Protein AF-A0A847DZ22-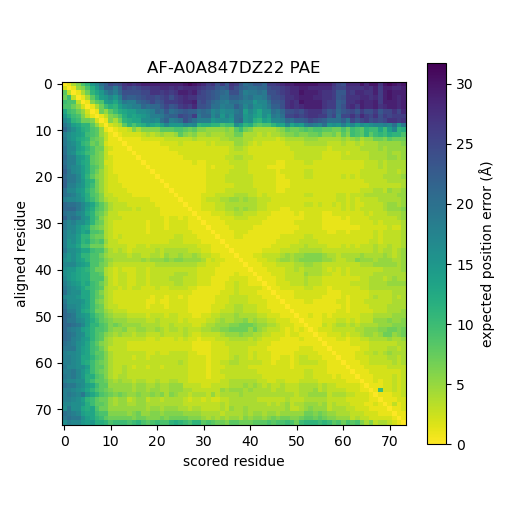F1 (afdb_monomer)

Foldseek 3Di:
DDPPDADDDVVNVVVQVVQVVCCVVVVDQKDWDWDDDPNRTPDTDIDGAPDPVVRHGGDSPDDDDPDPVCVVVD

Nearest PDB structures (foldseek):
  4ivi-assembly1_A  TM=8.701E-01  e=6.301E-03  uncultured bacterium
  7v21-assembly1_B  TM=7.713E-01  e=1.601E-01  Homo sapiens
  7v1z-assembly1_A  TM=7.717E-01  e=1.833E-01  Homo sapiens
  7ulw-assembly1_A  TM=7.755E-01  e=2.243E-01  Homo sapi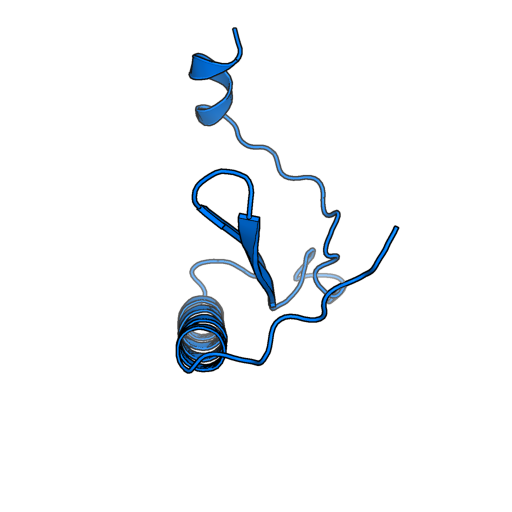ens
  5mrc-assembly1_66  TM=1.932E-01  e=5.702E+00  Saccharomyces cerevisiae

Sequence (74 aa):
MTTTSPRPLAADALLDRFLDWQIAARHYPGAVVHVERQGRVLASRTAGVLDPGSGTPMPEDALFRIASMTKPLV

Radius of gyration: 14.26 Å; Cα contacts (8 Å, |Δi|>4): 78; chains: 1; bounding box: 34×35×32 Å

Mean predicted aligned error: 6.36 Å

Secondary structure (DSSP, 8-state):
----PPP--HHHHHHHHHHHHHHHTTS-SEEEEEEEETTEEEEEEEEEEEETTTTEE--TT-----GGGGGGG-

Structure (mmCIF, N/CA/C/O backbone):
data_AF-A0A847DZ22-F1
#
_entry.id   AF-A0A847DZ22-F1
#
loop_
_atom_site.group_PDB
_atom_site.id
_atom_site.type_symbol
_atom_site.label_atom_id
_atom_site.label_alt_id
_atom_site.label_comp_id
_atom_site.label_asym_id
_atom_site.label_entity_id
_atom_site.label_seq_id
_atom_site.pdbx_PDB_ins_code
_atom_site.Cartn_x
_atom_site.Cartn_y
_atom_site.Cartn_z
_atom_site.occupancy
_atom_site.B_iso_or_equiv
_atom_site.auth_seq_id
_atom_site.auth_comp_id
_atom_site.auth_asym_id
_atom_site.auth_atom_id
_atom_site.pdbx_PDB_model_num
ATOM 1 N N . MET A 1 1 ? -4.115 -18.833 17.792 1.00 37.22 1 MET A N 1
ATOM 2 C CA . MET A 1 1 ? -4.910 -17.907 16.959 1.00 37.22 1 MET A CA 1
ATOM 3 C C . MET A 1 1 ? -4.702 -18.327 15.517 1.00 37.22 1 MET A C 1
ATOM 5 O O . MET A 1 1 ? -3.576 -18.307 15.047 1.00 37.22 1 MET A O 1
ATOM 9 N N . THR A 1 2 ? -5.731 -18.884 14.888 1.00 30.95 2 THR A N 1
ATOM 10 C CA . THR A 1 2 ? -5.611 -19.637 13.633 1.00 30.95 2 THR A CA 1
ATOM 11 C C . THR A 1 2 ? -5.549 -18.674 12.449 1.00 30.95 2 THR A C 1
ATOM 13 O O . THR A 1 2 ? -6.566 -18.094 12.075 1.00 30.95 2 THR A O 1
ATOM 16 N N . THR A 1 3 ? -4.364 -18.497 11.861 1.00 41.94 3 THR A N 1
ATOM 17 C CA . THR A 1 3 ? -4.170 -17.774 10.597 1.00 41.94 3 THR A CA 1
ATOM 18 C C . THR A 1 3 ? -4.895 -18.525 9.483 1.00 41.94 3 THR A C 1
ATOM 20 O O . THR A 1 3 ? -4.383 -19.485 8.912 1.00 41.94 3 THR A O 1
ATOM 23 N N . THR A 1 4 ? -6.130 -18.120 9.196 1.00 44.62 4 THR A N 1
ATOM 24 C CA . THR A 1 4 ? -6.849 -18.557 7.999 1.00 44.62 4 THR A CA 1
ATOM 25 C C . THR A 1 4 ? -6.260 -17.781 6.828 1.00 44.62 4 THR A C 1
ATOM 27 O O . THR A 1 4 ? -6.619 -16.628 6.612 1.00 44.62 4 THR A O 1
ATOM 30 N N . SER A 1 5 ? -5.322 -18.394 6.099 1.00 48.47 5 SER A N 1
ATOM 31 C CA . SER A 1 5 ? -4.904 -17.887 4.786 1.00 48.47 5 SER A CA 1
ATOM 32 C C . SER A 1 5 ? -6.148 -17.731 3.903 1.00 48.47 5 SER A C 1
ATOM 34 O O . SER A 1 5 ? -6.899 -18.705 3.755 1.00 48.47 5 SER A O 1
ATOM 36 N N . PRO A 1 6 ? -6.418 -16.547 3.329 1.00 58.38 6 PRO A N 1
ATOM 37 C CA . PRO A 1 6 ? -7.527 -16.400 2.410 1.00 58.38 6 PRO A CA 1
ATOM 38 C C . PRO A 1 6 ? -7.179 -17.161 1.127 1.00 58.38 6 PRO A C 1
ATOM 40 O O . PRO A 1 6 ? -6.110 -16.999 0.544 1.00 58.38 6 PRO A O 1
ATOM 43 N N . ARG A 1 7 ? -8.087 -18.039 0.696 1.00 55.97 7 ARG A N 1
ATOM 44 C CA . ARG A 1 7 ? -8.058 -18.609 -0.653 1.00 55.97 7 ARG A CA 1
ATOM 45 C C . ARG A 1 7 ? -8.101 -17.437 -1.640 1.00 55.97 7 ARG A C 1
ATOM 47 O O . ARG A 1 7 ? -9.038 -16.648 -1.507 1.00 55.97 7 ARG A O 1
ATOM 54 N N . PRO A 1 8 ? -7.172 -17.327 -2.604 1.00 56.41 8 PRO A N 1
ATOM 55 C CA . PRO A 1 8 ? -7.178 -16.212 -3.534 1.00 56.41 8 PRO A CA 1
ATOM 56 C C . PRO A 1 8 ? -8.491 -16.233 -4.315 1.00 56.41 8 PRO A C 1
ATOM 58 O O . PRO A 1 8 ? -8.796 -17.176 -5.048 1.00 56.41 8 PRO A O 1
ATOM 61 N N . LEU A 1 9 ? -9.323 -15.225 -4.075 1.00 56.34 9 LEU A N 1
ATOM 62 C CA . LEU A 1 9 ? -10.522 -14.980 -4.864 1.00 56.34 9 LEU A CA 1
ATOM 63 C C . LEU A 1 9 ? -10.075 -14.301 -6.162 1.00 56.34 9 LEU A C 1
ATOM 65 O O . LEU A 1 9 ? -9.049 -13.631 -6.189 1.00 56.34 9 LEU A O 1
ATOM 69 N N . ALA A 1 10 ? -10.864 -14.386 -7.233 1.00 66.50 10 ALA A N 1
ATOM 70 C CA . ALA A 1 10 ? -10.605 -13.618 -8.458 1.00 66.50 10 ALA A CA 1
ATOM 71 C C . ALA A 1 10 ? -10.382 -12.106 -8.198 1.00 66.50 10 ALA A C 1
ATOM 73 O O . ALA A 1 10 ? -9.718 -11.436 -8.981 1.00 66.50 10 ALA A O 1
ATOM 74 N N . ALA A 1 11 ? -10.901 -11.589 -7.078 1.00 74.94 11 ALA A N 1
ATOM 75 C CA . ALA A 1 11 ? -10.688 -10.229 -6.590 1.00 74.94 11 ALA A CA 1
ATOM 76 C C . ALA A 1 11 ? -9.211 -9.877 -6.348 1.00 74.94 11 ALA A C 1
ATOM 78 O O . ALA A 1 11 ? -8.816 -8.747 -6.606 1.00 74.94 11 ALA A O 1
ATOM 79 N N . ASP A 1 12 ? -8.401 -10.837 -5.912 1.00 82.31 12 ASP A N 1
ATOM 80 C CA . ASP A 1 12 ? -6.987 -10.622 -5.619 1.00 82.31 12 ASP A CA 1
ATOM 81 C C . ASP A 1 12 ? -6.194 -10.357 -6.897 1.00 82.31 12 ASP A C 1
ATOM 83 O O . ASP A 1 12 ? -5.533 -9.333 -7.022 1.00 82.31 12 ASP A O 1
ATOM 87 N N . ALA A 1 13 ? -6.355 -11.223 -7.899 1.00 87.31 13 ALA A N 1
ATOM 88 C CA . ALA A 1 13 ? -5.726 -11.038 -9.202 1.00 87.31 13 ALA A CA 1
ATOM 89 C C . ALA A 1 13 ? -6.229 -9.770 -9.919 1.00 87.31 13 ALA A C 1
ATOM 91 O O . ALA A 1 13 ? -5.495 -9.151 -10.689 1.00 87.31 13 ALA A O 1
ATOM 92 N N . LEU A 1 14 ? -7.487 -9.373 -9.687 1.00 89.62 14 LEU A N 1
ATOM 93 C CA . LEU A 1 14 ? -8.013 -8.099 -10.182 1.00 89.62 14 LEU A CA 1
ATOM 94 C C . LEU A 1 14 ? -7.354 -6.906 -9.486 1.00 89.62 14 LEU A C 1
ATOM 96 O O . LEU A 1 14 ? -7.039 -5.924 -10.157 1.00 89.62 14 LEU A O 1
ATOM 100 N N . LEU A 1 15 ? -7.1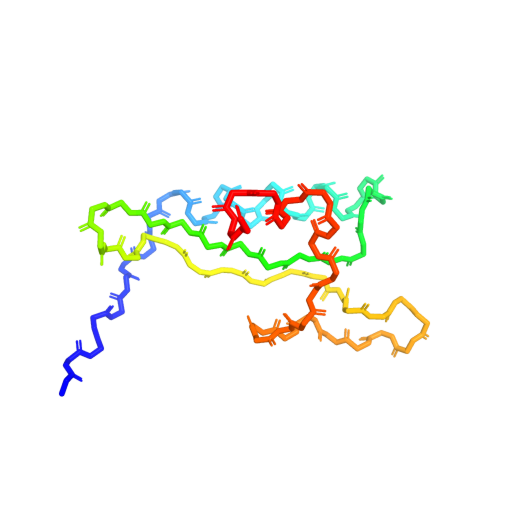39 -6.994 -8.173 1.00 92.31 15 LEU A N 1
ATOM 101 C CA . LEU A 1 15 ? -6.481 -5.952 -7.396 1.00 92.31 15 LEU A CA 1
ATOM 102 C C . LEU A 1 15 ? -5.018 -5.795 -7.815 1.00 92.31 15 LEU A C 1
ATOM 104 O O . LEU A 1 15 ? -4.599 -4.675 -8.088 1.00 92.31 15 LEU A O 1
ATOM 108 N N . ASP A 1 16 ? -4.290 -6.899 -7.967 1.00 93.25 16 ASP A N 1
ATOM 109 C CA . ASP A 1 16 ? -2.897 -6.889 -8.423 1.00 93.25 16 ASP A CA 1
ATOM 110 C C . ASP A 1 16 ? -2.789 -6.223 -9.807 1.00 93.25 16 ASP A C 1
ATOM 112 O O . ASP A 1 16 ? -2.051 -5.257 -9.986 1.00 93.25 16 ASP A O 1
ATOM 116 N N . ARG A 1 17 ? -3.637 -6.628 -10.766 1.00 94.56 17 ARG A N 1
ATOM 117 C CA . ARG A 1 17 ? -3.682 -6.007 -12.103 1.00 94.56 17 ARG A CA 1
ATOM 118 C C 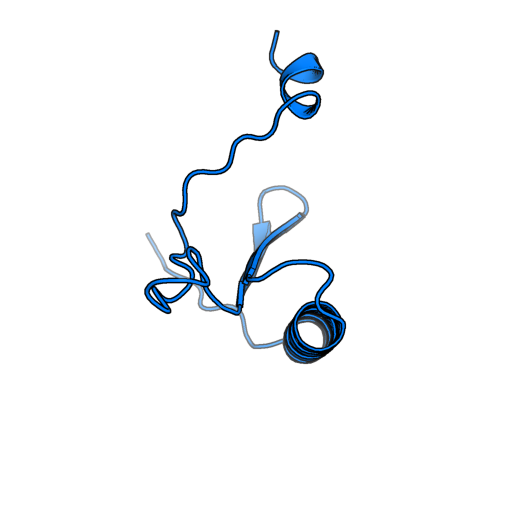. ARG A 1 17 ? -4.025 -4.519 -12.075 1.00 94.56 17 ARG A C 1
ATOM 120 O O . ARG A 1 17 ? -3.523 -3.760 -12.903 1.00 94.56 17 ARG A O 1
ATOM 127 N N . PHE A 1 18 ? -4.931 -4.108 -11.191 1.00 95.19 18 PHE A N 1
ATOM 128 C CA . PHE A 1 18 ? -5.299 -2.704 -11.044 1.00 95.19 18 PHE A CA 1
ATOM 129 C C . PHE A 1 18 ? -4.130 -1.882 -10.492 1.00 95.19 18 PHE A C 1
ATOM 131 O O . PHE A 1 18 ? -3.833 -0.814 -11.029 1.00 95.19 18 PHE A O 1
ATOM 138 N N . LEU A 1 19 ? -3.454 -2.391 -9.461 1.00 96.12 19 LEU A N 1
ATOM 139 C CA . LEU A 1 19 ? -2.288 -1.748 -8.861 1.00 96.12 19 LEU A CA 1
ATOM 140 C C . LEU A 1 19 ? -1.139 -1.635 -9.866 1.00 96.12 19 LEU A C 1
ATOM 142 O O . LEU A 1 19 ? -0.597 -0.543 -10.042 1.00 96.12 19 LEU A O 1
ATOM 146 N N . ASP A 1 20 ? -0.843 -2.710 -10.597 1.00 96.19 20 ASP A N 1
ATOM 147 C CA . ASP A 1 20 ? 0.165 -2.710 -11.660 1.00 96.19 20 ASP A CA 1
AT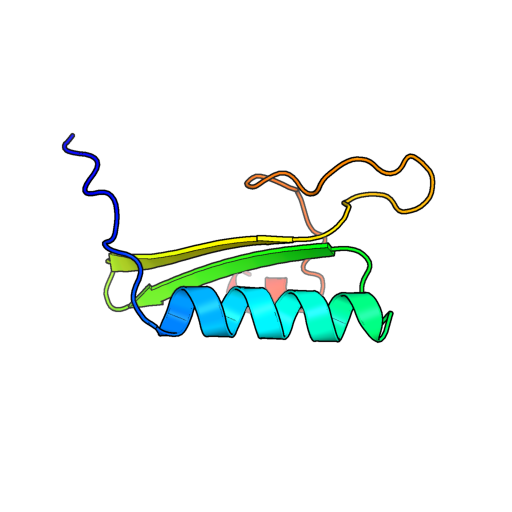OM 148 C C . ASP A 1 20 ? -0.147 -1.659 -12.728 1.00 96.19 20 ASP A C 1
ATOM 150 O O . ASP A 1 20 ? 0.731 -0.898 -13.137 1.00 96.19 20 ASP A O 1
ATOM 154 N N . TRP A 1 21 ? -1.410 -1.566 -13.158 1.00 97.56 21 TRP A N 1
ATOM 155 C CA . TRP A 1 21 ? -1.833 -0.570 -14.141 1.00 97.56 21 TRP A CA 1
ATOM 156 C C . TRP A 1 21 ? -1.660 0.867 -13.629 1.00 97.56 21 TRP A C 1
ATOM 158 O O . TRP A 1 21 ? -1.179 1.729 -14.364 1.00 97.56 21 TRP A O 1
ATOM 168 N N . GLN A 1 22 ? -2.010 1.139 -12.371 1.00 97.88 22 GLN A N 1
ATOM 169 C CA . GLN A 1 22 ? -1.875 2.468 -11.769 1.00 97.88 22 GLN A CA 1
ATOM 170 C C . GLN A 1 22 ? -0.414 2.897 -11.583 1.00 97.88 22 GLN A C 1
ATOM 172 O O . GLN A 1 22 ? -0.073 4.060 -11.830 1.00 97.88 22 GLN A O 1
ATOM 177 N N . ILE A 1 23 ? 0.450 1.957 -11.192 1.00 97.19 23 ILE A N 1
ATOM 178 C CA . ILE A 1 23 ? 1.892 2.182 -11.061 1.00 97.19 23 ILE A CA 1
ATOM 179 C C . ILE A 1 23 ? 2.516 2.392 -12.444 1.00 97.19 23 ILE A C 1
ATOM 181 O O . ILE A 1 23 ? 3.265 3.350 -12.639 1.00 97.19 23 ILE A O 1
ATOM 185 N N . ALA A 1 24 ? 2.157 1.569 -13.436 1.00 97.00 24 ALA A N 1
ATOM 186 C CA . ALA A 1 24 ? 2.606 1.738 -14.818 1.00 97.00 24 ALA A CA 1
ATOM 187 C C . ALA A 1 24 ? 2.168 3.090 -15.410 1.00 97.00 24 ALA A C 1
ATOM 189 O O . ALA A 1 24 ? 2.933 3.731 -16.131 1.00 97.00 24 ALA A O 1
ATOM 190 N N . ALA A 1 25 ? 0.971 3.568 -15.051 1.00 97.94 25 ALA A N 1
ATOM 191 C CA . ALA A 1 25 ? 0.468 4.898 -15.398 1.00 97.94 25 ALA A CA 1
ATOM 192 C C . ALA A 1 25 ? 1.128 6.047 -14.602 1.00 97.94 25 ALA A C 1
ATOM 194 O O . ALA A 1 25 ? 0.834 7.215 -14.855 1.00 97.94 25 ALA A O 1
ATOM 195 N N . ARG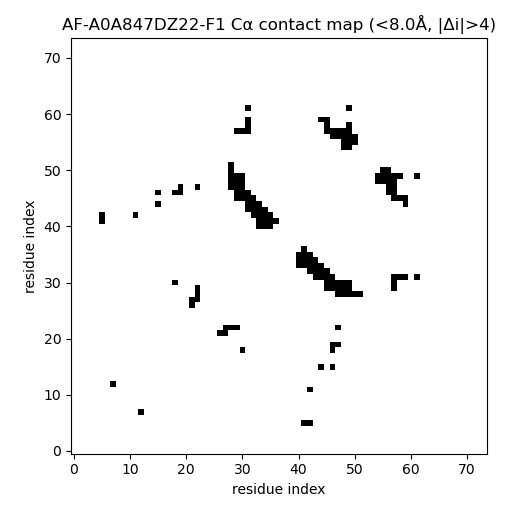 A 1 26 ? 2.040 5.741 -13.666 1.00 95.88 26 ARG A N 1
ATOM 196 C CA . ARG A 1 26 ? 2.791 6.694 -12.829 1.00 95.88 26 ARG A CA 1
ATOM 197 C C . ARG A 1 26 ? 1.915 7.606 -11.968 1.00 95.88 26 ARG A C 1
ATOM 199 O O . ARG A 1 26 ? 2.326 8.718 -11.638 1.00 95.88 26 ARG A O 1
ATOM 206 N N . HIS A 1 27 ? 0.732 7.144 -11.569 1.00 96.75 27 HIS A N 1
ATOM 207 C CA . HIS A 1 27 ? -0.105 7.888 -10.624 1.00 96.75 27 HIS A CA 1
ATOM 208 C C . HIS A 1 27 ? 0.493 7.904 -9.215 1.00 96.75 27 HIS A C 1
ATOM 210 O O . HIS A 1 27 ? 0.386 8.901 -8.505 1.00 96.75 27 HIS A O 1
ATOM 216 N N . TYR A 1 28 ? 1.146 6.810 -8.828 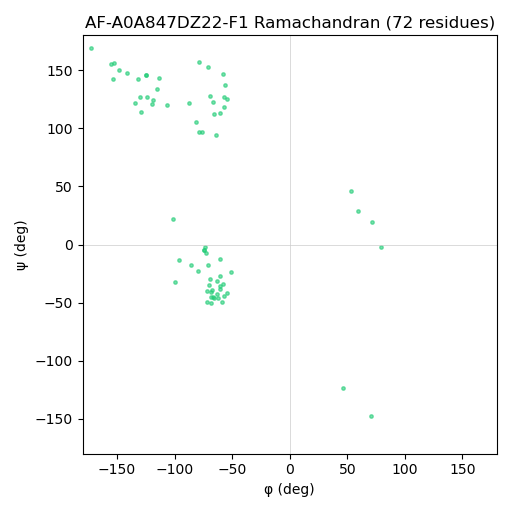1.00 94.94 28 TYR A N 1
ATOM 217 C CA . TYR A 1 28 ? 1.875 6.666 -7.575 1.00 94.94 28 TYR A CA 1
ATOM 218 C C . TYR A 1 28 ? 2.969 5.596 -7.726 1.00 94.94 28 TYR A C 1
ATOM 220 O O . TYR A 1 28 ? 2.862 4.732 -8.597 1.00 94.94 28 TYR A O 1
ATOM 228 N N . PRO A 1 29 ? 4.035 5.650 -6.910 1.00 97.00 29 PRO A N 1
ATOM 229 C CA . PRO A 1 29 ? 5.161 4.721 -7.024 1.00 97.00 29 PRO A CA 1
ATOM 230 C C . PRO A 1 29 ? 4.910 3.346 -6.394 1.00 97.00 29 PRO A C 1
ATOM 232 O O . PRO A 1 29 ? 5.543 2.363 -6.773 1.00 97.00 29 PRO A O 1
ATOM 235 N N . GLY A 1 30 ? 3.976 3.276 -5.452 1.00 96.94 30 GLY A N 1
ATOM 236 C CA . GLY A 1 30 ? 3.558 2.054 -4.790 1.00 96.94 30 GLY A CA 1
ATOM 237 C C . GLY A 1 30 ? 2.354 2.311 -3.895 1.00 96.94 30 GLY A C 1
ATOM 238 O O . GLY A 1 30 ? 1.983 3.463 -3.655 1.00 96.94 30 GLY A O 1
ATOM 239 N N . ALA A 1 31 ? 1.739 1.239 -3.412 1.00 97.00 31 ALA A N 1
ATOM 240 C CA . ALA A 1 31 ? 0.557 1.306 -2.566 1.00 97.00 31 ALA A CA 1
ATOM 241 C C . ALA A 1 31 ? 0.453 0.096 -1.633 1.00 97.00 31 ALA A C 1
ATOM 243 O O . ALA A 1 31 ? 0.952 -0.987 -1.941 1.00 97.00 31 ALA A O 1
ATOM 244 N N . VAL A 1 32 ? -0.262 0.298 -0.526 1.00 96.19 32 VAL A N 1
ATOM 245 C CA . VAL A 1 32 ? -0.775 -0.760 0.349 1.00 96.19 32 VAL A CA 1
ATOM 246 C C . VAL A 1 32 ? -2.300 -0.710 0.289 1.00 96.19 32 VAL A C 1
ATOM 248 O O . VAL A 1 32 ? -2.887 0.370 0.374 1.00 96.19 32 VAL A O 1
ATOM 251 N N . VAL A 1 33 ? -2.948 -1.862 0.125 1.00 95.00 33 VAL A N 1
ATOM 252 C CA . VAL A 1 33 ? -4.408 -1.983 0.054 1.00 95.00 33 VAL A CA 1
ATOM 253 C C . VAL A 1 33 ? -4.905 -2.963 1.103 1.00 95.00 33 VAL A C 1
ATOM 255 O O . VAL A 1 33 ? -4.495 -4.119 1.118 1.00 95.00 33 VAL A O 1
ATOM 258 N N . HIS A 1 34 ? -5.858 -2.504 1.915 1.00 92.81 34 HIS A N 1
ATOM 259 C CA . HIS A 1 34 ? -6.596 -3.310 2.884 1.00 92.81 34 HIS A CA 1
ATOM 260 C C . HIS A 1 34 ? -8.082 -3.288 2.541 1.00 92.81 34 HIS A C 1
ATOM 262 O O . HIS A 1 34 ? -8.687 -2.219 2.438 1.00 92.81 34 HIS A O 1
ATOM 268 N N . VAL A 1 35 ? -8.678 -4.466 2.371 1.00 91.75 35 VAL A N 1
ATOM 269 C CA . VAL A 1 35 ? -10.120 -4.622 2.166 1.00 91.75 35 VAL A CA 1
ATOM 270 C C . VAL A 1 35 ? -10.674 -5.475 3.286 1.00 91.75 35 VAL A C 1
ATOM 272 O O . VAL A 1 35 ? -10.314 -6.642 3.440 1.00 91.75 35 VAL A O 1
ATOM 275 N N . GLU A 1 36 ? -11.617 -4.909 4.026 1.00 93.44 36 GLU A N 1
ATOM 276 C CA . GLU A 1 36 ? -12.265 -5.570 5.147 1.00 93.44 36 GLU A CA 1
ATOM 277 C C . GLU A 1 36 ? -13.778 -5.428 5.054 1.00 93.44 36 GLU A C 1
ATOM 279 O O . GLU A 1 36 ? -14.309 -4.388 4.659 1.00 93.44 36 GLU A O 1
ATOM 284 N N . ARG A 1 37 ? -14.492 -6.486 5.436 1.00 93.31 37 ARG A N 1
ATOM 285 C CA . ARG A 1 37 ? -15.947 -6.468 5.539 1.00 93.31 37 ARG A CA 1
ATOM 286 C C . ARG A 1 37 ? -16.374 -7.123 6.838 1.00 93.31 37 ARG A C 1
ATOM 288 O O . ARG A 1 37 ? -16.101 -8.300 7.048 1.00 93.31 37 ARG A O 1
ATOM 295 N N . GLN A 1 38 ? -17.095 -6.373 7.672 1.00 95.75 38 GLN A N 1
ATOM 296 C CA . GLN A 1 38 ? -17.648 -6.869 8.941 1.00 95.75 38 GLN A CA 1
ATOM 297 C C . GLN A 1 38 ? -16.578 -7.520 9.842 1.00 95.75 38 GLN A C 1
ATOM 299 O O . GLN A 1 38 ? -16.781 -8.623 10.344 1.00 95.75 38 GLN A O 1
ATOM 304 N N . GLY A 1 39 ? -15.418 -6.875 10.007 1.00 94.69 39 GLY A N 1
ATOM 305 C CA . GLY A 1 39 ? -14.331 -7.399 10.845 1.00 94.69 39 GLY A CA 1
ATOM 306 C C . GLY A 1 39 ? -13.487 -8.497 10.192 1.00 94.69 39 GLY A C 1
ATOM 307 O O . GLY A 1 39 ? -12.550 -9.000 10.807 1.00 94.69 39 GLY A O 1
ATOM 308 N N . ARG A 1 40 ? -13.816 -8.921 8.964 1.00 92.25 40 ARG A N 1
ATOM 309 C CA . ARG A 1 40 ? -13.073 -9.950 8.235 1.00 92.25 40 ARG A CA 1
ATOM 310 C C . ARG A 1 40 ? -12.259 -9.329 7.111 1.00 92.25 40 ARG A C 1
ATOM 312 O O . ARG A 1 40 ? -12.825 -8.771 6.170 1.00 92.25 40 ARG A O 1
ATOM 319 N N . VAL A 1 41 ? -10.944 -9.514 7.180 1.00 89.50 41 VAL A N 1
ATOM 320 C CA . VAL A 1 41 ? -10.022 -9.141 6.104 1.00 89.50 41 VAL A CA 1
ATOM 321 C C . VAL A 1 41 ? -10.292 -10.028 4.892 1.00 89.50 41 VAL A C 1
ATOM 323 O O . VAL A 1 41 ? -10.281 -11.258 4.979 1.00 89.50 41 VAL A O 1
ATOM 326 N N . LEU A 1 42 ? -10.601 -9.388 3.770 1.00 89.06 42 LEU A N 1
ATOM 327 C CA . LEU A 1 42 ? -10.859 -10.032 2.487 1.00 89.06 42 LEU A CA 1
ATOM 328 C C . LEU A 1 42 ? -9.633 -9.969 1.575 1.00 89.06 42 LEU A C 1
ATOM 330 O O . LEU A 1 42 ? -9.423 -10.913 0.822 1.00 89.06 42 LEU A O 1
ATOM 334 N N . ALA A 1 43 ? -8.832 -8.902 1.670 1.00 88.38 43 ALA A N 1
ATOM 335 C CA . ALA A 1 43 ? -7.562 -8.764 0.964 1.00 88.38 43 ALA A CA 1
ATOM 336 C C . ALA A 1 43 ? -6.603 -7.827 1.721 1.00 88.38 43 ALA A C 1
ATOM 338 O O . ALA A 1 43 ? -7.035 -6.809 2.260 1.00 88.38 43 ALA A O 1
ATOM 339 N N . SER A 1 44 ? -5.313 -8.166 1.706 1.00 91.06 44 SER A N 1
ATOM 340 C CA . SER A 1 44 ? -4.183 -7.287 2.048 1.00 91.06 44 SER A CA 1
ATOM 341 C C . SER A 1 44 ? -3.165 -7.387 0.912 1.00 91.06 44 SER A C 1
ATOM 343 O O . SER A 1 44 ? -2.834 -8.506 0.506 1.00 91.06 44 SER A O 1
ATOM 345 N N . ARG A 1 45 ? -2.738 -6.265 0.325 1.00 92.69 45 ARG A N 1
ATOM 346 C CA . ARG A 1 45 ? -1.799 -6.232 -0.810 1.00 92.69 45 ARG A CA 1
ATOM 347 C C . ARG A 1 45 ? -0.807 -5.094 -0.692 1.00 92.69 45 ARG A C 1
ATOM 349 O O . ARG A 1 45 ? -1.161 -4.007 -0.247 1.00 92.69 45 ARG A O 1
ATOM 356 N N . THR A 1 46 ? 0.396 -5.330 -1.197 1.00 95.81 46 THR A N 1
ATOM 357 C CA . THR A 1 46 ? 1.406 -4.302 -1.437 1.00 95.81 46 THR A CA 1
ATOM 358 C C . THR A 1 46 ? 1.842 -4.358 -2.895 1.00 95.81 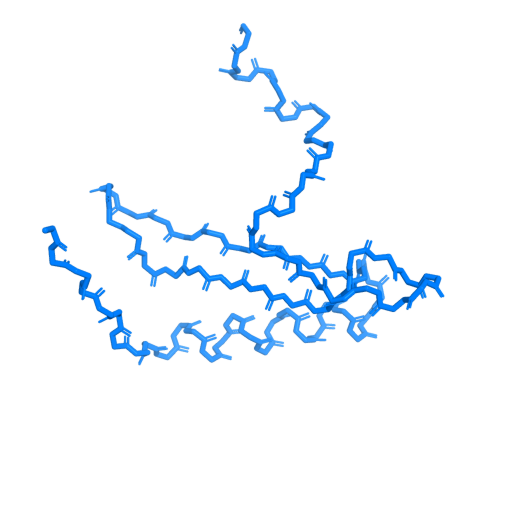46 THR A C 1
ATOM 360 O O . THR A 1 46 ? 1.866 -5.426 -3.504 1.00 95.81 46 THR A O 1
ATOM 363 N N . ALA A 1 47 ? 2.156 -3.204 -3.476 1.00 96.69 47 ALA A N 1
ATOM 364 C CA . ALA A 1 47 ? 2.665 -3.113 -4.838 1.00 96.69 47 ALA A CA 1
ATOM 365 C C . ALA A 1 47 ? 3.632 -1.935 -4.978 1.00 96.69 47 ALA A C 1
ATOM 367 O O . ALA A 1 47 ? 3.478 -0.908 -4.312 1.00 96.69 47 ALA A O 1
ATOM 368 N N . GLY A 1 48 ? 4.602 -2.072 -5.881 1.00 97.12 48 GLY A N 1
ATOM 369 C CA . GLY A 1 48 ? 5.566 -1.023 -6.202 1.00 97.12 48 GLY A CA 1
ATOM 370 C C . GLY A 1 48 ? 6.585 -0.751 -5.096 1.00 97.12 48 GLY A C 1
ATOM 371 O O . GLY A 1 48 ? 7.012 -1.652 -4.371 1.00 97.12 48 GLY A O 1
ATOM 372 N N . VAL A 1 49 ? 7.003 0.510 -5.001 1.00 97.88 49 VAL A N 1
ATOM 373 C CA . VAL A 1 49 ? 8.092 0.959 -4.125 1.00 97.88 49 VAL A CA 1
ATOM 374 C C . VAL A 1 49 ? 7.636 2.082 -3.197 1.00 97.88 49 VAL A C 1
ATOM 376 O O . VAL A 1 49 ? 6.815 2.922 -3.570 1.00 97.88 49 VAL A O 1
ATOM 379 N N . LEU A 1 50 ? 8.189 2.103 -1.985 1.00 97.12 50 LEU A N 1
ATOM 380 C CA . LEU A 1 50 ? 8.002 3.183 -1.014 1.00 97.12 50 LEU A CA 1
ATOM 381 C C . LEU A 1 50 ? 8.761 4.446 -1.436 1.00 97.12 50 LEU A C 1
ATOM 383 O O . LEU A 1 50 ? 8.250 5.556 -1.302 1.00 97.12 50 LEU A O 1
ATOM 387 N N . ASP A 1 51 ? 9.969 4.264 -1.967 1.00 95.31 51 ASP A N 1
ATOM 388 C CA . ASP A 1 51 ? 10.826 5.346 -2.438 1.00 95.31 51 ASP A CA 1
ATOM 389 C C . ASP A 1 51 ? 11.325 5.054 -3.865 1.00 95.31 51 ASP A C 1
ATOM 391 O O . ASP A 1 51 ? 12.110 4.122 -4.060 1.00 95.31 51 ASP A O 1
ATOM 395 N N . PRO A 1 52 ? 10.911 5.851 -4.868 1.00 91.69 52 PRO A N 1
ATOM 396 C CA . PRO A 1 52 ? 11.394 5.729 -6.244 1.00 91.69 52 PRO A CA 1
ATOM 397 C C . PRO A 1 52 ? 12.897 5.940 -6.407 1.00 91.69 52 PRO A C 1
ATOM 399 O O . PRO A 1 52 ? 13.465 5.436 -7.371 1.00 91.69 52 PRO A O 1
ATOM 402 N N . GLY A 1 53 ? 13.526 6.720 -5.520 1.00 95.19 53 GLY A N 1
ATOM 403 C CA . GLY A 1 53 ? 14.947 7.043 -5.611 1.00 95.19 53 GLY A CA 1
ATOM 404 C C . GLY A 1 53 ? 15.829 5.849 -5.262 1.00 95.19 53 GLY A C 1
ATOM 405 O O . GLY A 1 53 ? 16.734 5.504 -6.018 1.00 95.19 53 GLY A O 1
ATOM 406 N N . SER A 1 54 ? 15.549 5.203 -4.129 1.00 95.50 54 SER A N 1
ATOM 407 C CA . SER A 1 54 ? 16.272 4.007 -3.677 1.00 95.50 54 SER A CA 1
ATOM 408 C C . SER A 1 54 ? 15.728 2.693 -4.245 1.00 95.50 54 SER A C 1
ATOM 410 O O . SER A 1 54 ? 16.419 1.678 -4.189 1.00 95.50 54 SER A O 1
ATOM 412 N N . GLY A 1 55 ? 14.499 2.682 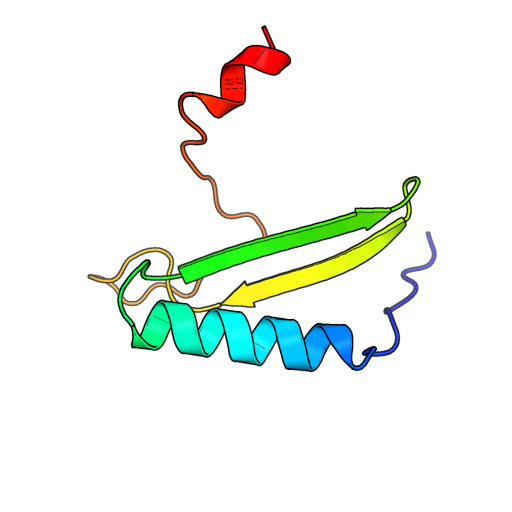-4.770 1.00 95.31 55 GLY A N 1
ATOM 413 C CA . GLY A 1 55 ? 13.817 1.459 -5.199 1.00 95.31 55 GLY A CA 1
ATOM 414 C C . GLY A 1 55 ? 13.362 0.574 -4.034 1.00 95.31 55 GLY A C 1
ATOM 415 O O . GLY A 1 55 ? 13.120 -0.615 -4.233 1.00 95.31 55 GLY A O 1
ATOM 416 N N . THR A 1 56 ? 13.258 1.132 -2.823 1.00 96.69 56 THR A N 1
ATOM 417 C CA . THR A 1 56 ? 12.838 0.393 -1.624 1.00 96.69 56 THR A CA 1
ATOM 418 C C . THR A 1 56 ? 11.457 -0.238 -1.851 1.00 96.69 56 THR A C 1
ATOM 420 O O . THR A 1 56 ? 10.500 0.515 -2.056 1.00 96.69 56 THR A O 1
ATOM 423 N N . PRO A 1 57 ? 11.312 -1.579 -1.813 1.00 97.19 57 PRO A N 1
ATOM 424 C CA . PRO A 1 57 ? 10.024 -2.245 -2.020 1.00 97.19 57 PRO A CA 1
ATOM 425 C C . PRO A 1 57 ? 8.980 -1.776 -1.011 1.00 97.19 57 PRO A C 1
ATOM 427 O O . PRO A 1 57 ? 9.337 -1.491 0.128 1.00 97.19 57 PRO A O 1
ATOM 430 N N . MET A 1 58 ? 7.707 -1.709 -1.412 1.00 97.56 58 MET A N 1
ATOM 431 C CA . MET A 1 58 ? 6.618 -1.269 -0.534 1.00 97.56 58 MET A CA 1
ATOM 432 C C . MET A 1 58 ? 6.385 -2.256 0.632 1.00 97.56 58 MET A C 1
ATOM 434 O O . MET A 1 58 ? 5.916 -3.372 0.381 1.00 97.56 58 MET A O 1
ATOM 438 N N . PRO A 1 59 ? 6.665 -1.872 1.895 1.00 96.50 59 PRO A N 1
ATOM 439 C CA . PRO A 1 59 ? 6.360 -2.701 3.063 1.00 96.50 59 PRO A CA 1
ATOM 440 C C . PRO A 1 59 ? 4.850 -2.773 3.331 1.00 96.50 59 PRO A C 1
ATOM 442 O O . PRO A 1 59 ? 4.119 -1.832 3.026 1.00 96.50 59 PRO A O 1
ATOM 445 N N . GLU A 1 60 ? 4.375 -3.858 3.945 1.00 94.75 60 GLU A N 1
ATOM 446 C CA . GLU A 1 60 ? 2.958 -4.002 4.335 1.00 94.75 60 GLU A CA 1
ATOM 447 C C . GLU A 1 60 ? 2.562 -3.050 5.475 1.00 94.75 60 GLU A C 1
ATOM 449 O O . GLU A 1 60 ? 1.430 -2.577 5.530 1.00 94.75 60 GLU A O 1
ATOM 454 N N . ASP A 1 61 ? 3.508 -2.705 6.344 1.00 95.31 61 ASP A N 1
ATOM 455 C CA . ASP A 1 61 ? 3.352 -1.823 7.503 1.00 95.31 61 ASP A CA 1
ATOM 456 C C . ASP A 1 61 ? 3.888 -0.401 7.254 1.00 95.31 61 ASP A C 1
ATOM 458 O O . ASP A 1 61 ? 4.206 0.341 8.188 1.00 95.31 61 ASP A O 1
ATOM 462 N N . ALA A 1 62 ? 3.987 -0.001 5.984 1.00 96.31 62 ALA A N 1
ATOM 463 C CA . ALA A 1 62 ? 4.464 1.319 5.598 1.00 96.31 62 ALA A CA 1
ATOM 464 C C . ALA A 1 62 ? 3.648 2.453 6.245 1.00 96.31 62 ALA A C 1
ATOM 466 O O . ALA A 1 62 ? 2.415 2.446 6.266 1.00 96.31 62 ALA A O 1
ATOM 467 N N . LEU A 1 63 ? 4.346 3.486 6.724 1.00 95.06 63 LEU A N 1
ATOM 468 C CA . LEU A 1 63 ? 3.715 4.675 7.293 1.00 95.06 63 LEU A CA 1
ATOM 469 C C . LEU A 1 63 ? 3.405 5.704 6.202 1.00 95.06 63 LEU A C 1
ATOM 471 O O . LEU A 1 63 ? 4.304 6.215 5.534 1.00 95.06 63 LEU A O 1
ATOM 475 N N . PHE A 1 64 ? 2.128 6.074 6.083 1.00 94.25 64 PHE A N 1
ATOM 476 C CA . PHE A 1 64 ? 1.658 7.081 5.133 1.00 94.25 64 PHE A CA 1
ATOM 477 C C . PHE A 1 64 ? 1.139 8.333 5.835 1.00 94.25 64 PHE A C 1
ATOM 479 O O . PHE A 1 64 ? 0.447 8.278 6.854 1.00 94.25 64 PHE A O 1
ATOM 486 N N . ARG A 1 65 ? 1.395 9.498 5.234 1.00 94.56 65 ARG A N 1
ATOM 487 C CA . ARG A 1 65 ? 0.750 10.749 5.645 1.00 94.56 65 ARG A CA 1
ATOM 488 C C . ARG A 1 65 ? -0.661 10.795 5.068 1.00 94.56 65 ARG A C 1
ATOM 490 O O . ARG A 1 65 ? -0.857 11.230 3.940 1.00 94.56 65 ARG A O 1
ATOM 497 N N . ILE A 1 66 ? -1.648 10.400 5.867 1.00 93.44 66 ILE A N 1
ATOM 498 C CA . ILE A 1 66 ? -3.058 10.337 5.442 1.00 93.44 66 ILE A CA 1
ATOM 499 C C . ILE A 1 66 ? -3.756 11.710 5.334 1.00 93.44 66 ILE A C 1
ATOM 501 O O . ILE A 1 66 ? -4.898 11.802 4.884 1.00 93.44 66 ILE A O 1
ATOM 505 N N . ALA A 1 67 ? -3.063 12.790 5.712 1.00 94.56 67 ALA A N 1
ATOM 506 C CA . ALA A 1 67 ? -3.484 14.181 5.547 1.00 94.56 67 ALA A CA 1
ATOM 507 C C . ALA A 1 67 ? -4.945 14.416 5.968 1.00 94.56 67 ALA A C 1
ATOM 509 O O . ALA A 1 67 ? -5.334 14.114 7.088 1.00 94.56 67 ALA A O 1
ATOM 510 N N . SER A 1 68 ? -5.772 14.946 5.070 1.00 96.12 68 SER A N 1
ATOM 511 C CA . SER A 1 68 ? -7.165 15.292 5.345 1.00 96.12 68 SER A CA 1
ATOM 512 C C . SER A 1 68 ? -8.059 14.123 5.777 1.00 96.12 68 SER A C 1
ATOM 514 O O . SER A 1 68 ? -9.162 14.399 6.250 1.00 96.12 68 SER A O 1
ATOM 516 N N . MET A 1 69 ? -7.612 12.868 5.643 1.00 95.50 69 MET A N 1
ATOM 517 C CA . MET A 1 69 ? -8.321 11.694 6.161 1.00 95.50 69 MET A CA 1
ATOM 518 C C . MET A 1 69 ? -8.217 11.551 7.684 1.00 95.50 69 MET A C 1
ATOM 520 O O . MET A 1 69 ? -8.862 10.675 8.244 1.00 95.50 69 MET A O 1
ATOM 524 N N . THR A 1 70 ? -7.456 12.407 8.374 1.00 96.00 70 THR A N 1
ATOM 525 C CA . THR A 1 70 ? -7.469 12.451 9.843 1.00 96.00 70 THR A CA 1
ATOM 526 C C . THR A 1 70 ? -8.761 13.021 10.424 1.00 96.00 70 THR A C 1
ATOM 528 O O . THR A 1 70 ? -9.027 12.799 11.597 1.00 96.00 70 THR A O 1
ATOM 531 N N . LYS A 1 71 ? -9.583 13.739 9.642 1.00 96.25 71 LYS A N 1
ATOM 532 C CA . LYS A 1 71 ? -10.785 14.429 10.155 1.00 96.25 71 LYS A CA 1
ATOM 533 C C . LYS A 1 71 ? -11.765 13.534 10.926 1.00 96.25 71 LYS A C 1
ATOM 535 O O . LYS A 1 71 ? -12.249 13.997 11.943 1.00 96.25 71 LYS A O 1
ATOM 540 N N . PRO A 1 72 ? -12.073 12.295 10.499 1.00 94.81 72 PRO A N 1
ATOM 541 C CA . PRO A 1 72 ? -12.979 11.425 11.251 1.00 94.81 72 PRO A CA 1
ATOM 542 C C . PRO A 1 72 ? -12.381 10.859 12.550 1.00 94.81 72 PRO A C 1
ATOM 544 O O . PRO A 1 72 ? -13.089 10.168 13.274 1.00 94.81 72 PRO A O 1
ATOM 547 N N . LEU A 1 73 ? -11.084 11.071 12.810 1.00 93.25 73 LEU A N 1
ATOM 548 C CA . LEU A 1 73 ? -10.381 10.576 14.000 1.00 93.25 73 LEU A CA 1
ATOM 549 C C . LEU A 1 73 ? -10.299 11.619 15.126 1.00 93.25 73 LEU A C 1
ATOM 551 O O . LEU A 1 73 ? -9.899 11.257 16.232 1.00 93.25 73 LEU A O 1
ATOM 555 N N . VAL A 1 74 ? -10.602 12.890 14.834 1.00 83.56 74 VAL A N 1
ATOM 556 C CA . VAL A 1 74 ? -10.508 14.025 15.770 1.00 83.56 74 VAL A CA 1
ATOM 557 C C . VAL A 1 74 ? -11.872 14.583 16.140 1.00 83.56 74 VAL A C 1
ATOM 559 O O . VAL A 1 74 ? -12.811 14.447 15.326 1.00 83.56 74 VAL A O 1
#

Solvent-accessible surface area (backbone atoms only — not comparable to full-atom values): 4814 Å² total; per-residue (Å²): 133,86,84,75,78,76,76,84,48,77,64,51,64,51,47,52,53,49,50,52,51,41,38,76,68,62,79,44,63,42,51,70,47,80,41,71,56,95,93,38,79,75,44,78,48,58,39,58,20,72,36,81,88,81,57,42,65,35,54,87,82,63,89,73,89,64,65,83,70,49,60,89,78,107

pLDDT: mean 88.11, std 16.09, range [30.95, 97.94]